Protein AF-W2N968-F1 (afdb_monomer_lite)

pLDDT: mean 76.33, std 20.17, range [34.75, 97.88]

Secondary structure (DSSP, 8-state):
------------------------------TTS-HHHHHHHHHHHHH----SSTT-------SBTTTBSS-HHHHHHHHHHHTT--SS-GGG-

Organism: Phytophthora nicotianae (NCBI:txid4792)

Structure (mmCIF, N/CA/C/O backbone):
data_AF-W2N968-F1
#
_entry.id   AF-W2N968-F1
#
loop_
_atom_site.group_PDB
_atom_site.id
_atom_site.type_symbol
_atom_site.label_atom_id
_atom_site.label_alt_id
_atom_site.label_comp_id
_atom_site.label_asym_id
_atom_site.label_entity_id
_atom_site.label_seq_id
_atom_site.pdbx_PDB_ins_code
_atom_site.Cartn_x
_atom_site.Cartn_y
_atom_site.Cartn_z
_atom_site.occupancy
_atom_site.B_iso_or_equiv
_atom_site.auth_seq_id
_atom_site.auth_comp_id
_atom_site.auth_asym_id
_atom_site.auth_atom_id
_atom_site.pdbx_PDB_model_num
ATOM 1 N N . MET A 1 1 ? 26.308 43.406 70.926 1.00 42.47 1 MET A N 1
ATOM 2 C CA . MET A 1 1 ? 26.415 42.222 70.045 1.00 42.47 1 MET A CA 1
ATOM 3 C C . MET A 1 1 ? 25.011 41.750 69.704 1.00 42.47 1 MET A C 1
ATOM 5 O O . MET A 1 1 ? 24.332 41.218 70.573 1.00 42.47 1 MET A O 1
ATOM 9 N N . ALA A 1 2 ? 24.545 42.048 68.491 1.00 34.75 2 ALA A N 1
ATOM 10 C CA . ALA A 1 2 ? 23.210 41.689 68.021 1.00 34.75 2 ALA A CA 1
ATOM 11 C C . ALA A 1 2 ? 23.147 40.189 67.696 1.00 34.75 2 ALA A C 1
ATOM 13 O O . ALA A 1 2 ? 24.020 39.665 67.006 1.00 34.75 2 ALA A O 1
ATOM 14 N N . ARG A 1 3 ? 22.132 39.498 68.220 1.00 39.69 3 ARG A N 1
ATOM 15 C CA . ARG A 1 3 ? 21.845 38.092 67.920 1.00 39.69 3 ARG A CA 1
ATOM 16 C C . ARG A 1 3 ? 20.950 38.042 66.685 1.00 39.69 3 ARG A C 1
ATOM 18 O O . ARG A 1 3 ? 19.823 38.523 66.728 1.00 39.69 3 ARG A O 1
ATOM 25 N N . VAL A 1 4 ? 21.475 37.504 65.588 1.00 39.22 4 VAL A N 1
ATOM 26 C CA . VAL A 1 4 ? 20.730 37.291 64.342 1.00 39.22 4 VAL A CA 1
ATOM 27 C C . VAL A 1 4 ? 19.889 36.027 64.508 1.00 39.22 4 VAL A C 1
ATOM 29 O O . VAL A 1 4 ? 20.433 34.939 64.673 1.00 39.22 4 VAL A O 1
ATOM 32 N N . PHE A 1 5 ? 18.565 36.175 64.499 1.00 42.12 5 PHE A N 1
ATOM 33 C CA . PHE A 1 5 ? 17.632 35.055 64.426 1.00 42.12 5 PHE A CA 1
ATOM 34 C C . PHE A 1 5 ? 17.492 34.627 62.962 1.00 42.12 5 PHE A C 1
ATOM 36 O O . PHE A 1 5 ? 16.920 35.350 62.149 1.00 42.12 5 PHE A O 1
ATOM 43 N N . THR A 1 6 ? 18.022 33.460 62.611 1.00 45.62 6 THR A N 1
ATOM 44 C CA . THR A 1 6 ? 17.783 32.823 61.313 1.00 45.62 6 THR A CA 1
ATOM 45 C C . THR A 1 6 ? 16.411 32.146 61.332 1.00 45.62 6 THR A C 1
ATOM 47 O O . THR A 1 6 ? 16.208 31.138 62.001 1.00 45.62 6 THR A O 1
ATOM 50 N N . SER A 1 7 ? 15.444 32.716 60.609 1.00 44.28 7 SER A N 1
ATOM 51 C CA . SER A 1 7 ? 14.147 32.073 60.363 1.00 44.28 7 SER A CA 1
ATOM 52 C C . SER A 1 7 ? 14.297 31.045 59.242 1.00 44.28 7 SER A C 1
ATOM 54 O O . SER A 1 7 ? 14.569 31.412 58.101 1.00 44.28 7 SER A O 1
ATOM 56 N N . ALA A 1 8 ? 14.130 29.761 59.558 1.00 46.06 8 ALA A N 1
ATOM 57 C CA . ALA A 1 8 ? 14.005 28.708 58.556 1.00 46.06 8 ALA A CA 1
ATOM 58 C C . ALA A 1 8 ? 12.551 28.666 58.063 1.00 46.06 8 ALA A C 1
ATOM 60 O O . ALA A 1 8 ? 11.643 28.310 58.812 1.00 46.06 8 ALA A O 1
ATOM 61 N N . VAL A 1 9 ? 12.323 29.054 56.808 1.00 48.62 9 VAL A N 1
ATOM 62 C CA . VAL A 1 9 ? 11.026 28.894 56.140 1.00 48.62 9 VAL A CA 1
ATOM 63 C C . VAL A 1 9 ? 10.902 27.432 55.710 1.00 48.62 9 VAL A C 1
ATOM 65 O O . VAL A 1 9 ? 11.589 26.990 54.793 1.00 48.62 9 VAL A O 1
ATOM 68 N N . LEU A 1 10 ? 10.042 26.670 56.388 1.00 42.94 10 LEU A N 1
ATOM 69 C CA . LEU A 1 10 ? 9.617 25.348 55.928 1.00 42.94 10 LEU A CA 1
ATOM 70 C C . LEU A 1 10 ? 8.666 25.526 54.741 1.00 42.94 10 LEU A C 1
ATOM 72 O O . LEU A 1 10 ? 7.521 25.942 54.903 1.00 42.94 10 LEU A O 1
ATOM 76 N N . LEU A 1 11 ? 9.151 25.208 53.542 1.00 39.72 11 LEU A N 1
ATOM 77 C CA . LEU A 1 11 ? 8.331 25.123 52.342 1.00 39.72 11 LEU A CA 1
ATOM 78 C C . LEU A 1 11 ? 7.613 23.764 52.353 1.00 39.72 11 LEU A C 1
ATOM 80 O O . LEU A 1 11 ? 8.181 22.744 51.968 1.00 39.72 11 LEU A O 1
ATOM 84 N N . THR A 1 12 ? 6.376 23.715 52.842 1.00 52.53 12 THR A N 1
ATOM 85 C CA . THR A 1 12 ? 5.537 22.519 52.701 1.00 52.53 12 THR A CA 1
ATOM 86 C C . THR A 1 12 ? 5.033 22.444 51.266 1.00 52.53 12 THR A C 1
ATOM 88 O O . THR A 1 12 ? 4.094 23.146 50.897 1.00 52.53 12 THR A O 1
ATOM 91 N N . ALA A 1 13 ? 5.672 21.609 50.448 1.00 53.03 13 ALA A N 1
ATOM 92 C CA . ALA A 1 13 ? 5.159 21.237 49.139 1.00 53.03 13 ALA A CA 1
ATOM 93 C C . ALA A 1 13 ? 3.908 20.367 49.327 1.00 53.03 13 ALA A C 1
ATOM 95 O O . ALA A 1 13 ? 3.992 19.185 49.660 1.00 53.03 13 ALA A O 1
ATOM 96 N N . SER A 1 14 ? 2.733 20.960 49.150 1.00 55.31 14 SER A N 1
ATOM 97 C CA . SER A 1 14 ? 1.484 20.225 49.000 1.00 55.31 14 SER A CA 1
ATOM 98 C C . SER A 1 14 ? 1.529 19.475 47.669 1.00 55.31 14 SER A C 1
ATOM 100 O O . SER A 1 14 ? 1.363 20.058 46.599 1.00 55.31 14 SER A O 1
ATOM 102 N N . ILE A 1 15 ? 1.778 18.167 47.732 1.00 52.12 15 ILE A N 1
ATOM 103 C CA . ILE A 1 15 ? 1.597 17.267 46.595 1.00 52.12 15 ILE A CA 1
ATOM 104 C C . ILE A 1 15 ? 0.090 17.197 46.353 1.00 52.12 15 ILE A C 1
ATOM 106 O O . ILE A 1 15 ? -0.631 16.470 47.034 1.00 52.12 15 ILE A O 1
ATOM 110 N N . VAL A 1 16 ? -0.405 18.003 45.416 1.00 51.25 16 VAL A N 1
ATOM 111 C CA . VAL A 1 16 ? -1.745 17.815 44.869 1.00 51.25 16 VAL A CA 1
ATOM 112 C C . VAL A 1 16 ? -1.683 16.515 44.079 1.00 51.25 16 VAL A C 1
ATOM 114 O O . VAL A 1 16 ? -1.164 16.477 42.965 1.00 51.25 16 VAL A O 1
ATOM 117 N N . SER A 1 17 ? -2.171 15.430 44.675 1.00 54.22 17 SER A N 1
ATOM 118 C CA . SER A 1 17 ? -2.465 14.196 43.959 1.00 54.22 17 SER A CA 1
ATOM 119 C C . SER A 1 17 ? -3.610 14.486 42.995 1.00 54.22 17 SER A C 1
ATOM 121 O O . SER A 1 17 ? -4.782 14.305 43.322 1.00 54.22 17 SER A O 1
ATOM 123 N N . THR A 1 18 ? -3.270 14.999 41.815 1.00 50.41 18 THR A N 1
ATOM 124 C CA . THR A 1 18 ? -4.165 14.935 40.670 1.00 50.41 18 THR A CA 1
ATOM 125 C C . THR A 1 18 ? -4.307 13.457 40.338 1.00 50.41 18 THR A C 1
ATOM 127 O O . THR A 1 18 ? -3.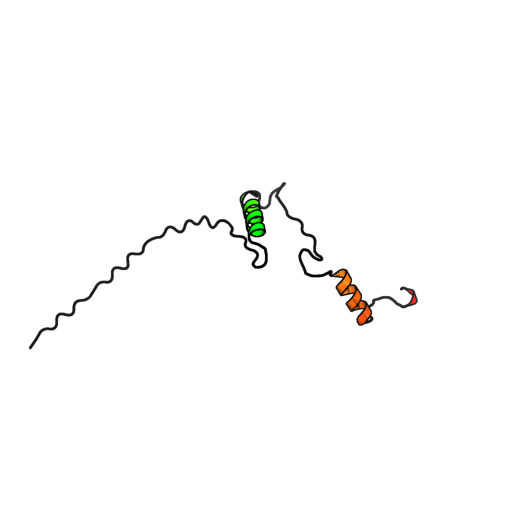369 12.797 39.898 1.00 50.41 18 THR A O 1
ATOM 130 N N . SER A 1 19 ? -5.476 12.896 40.629 1.00 55.59 19 SER A N 1
ATOM 131 C CA . SER A 1 19 ? -5.888 11.642 40.020 1.00 55.59 19 SER A CA 1
ATOM 132 C C . SER A 1 19 ? -5.973 11.904 38.517 1.00 55.59 19 SER A C 1
ATOM 134 O O . SER A 1 19 ? -6.974 12.431 38.031 1.00 55.59 19 SER A O 1
ATOM 136 N N . VAL A 1 20 ? -4.894 11.620 37.785 1.00 47.66 20 VAL A N 1
ATOM 137 C CA . VAL A 1 20 ? -4.951 11.511 36.329 1.00 47.66 20 VAL A CA 1
ATOM 138 C C . VAL A 1 20 ? -5.943 10.394 36.063 1.00 47.66 20 VAL A C 1
ATOM 140 O O . VAL A 1 20 ? -5.686 9.241 36.407 1.00 47.66 20 VAL A O 1
ATOM 143 N N . SER A 1 21 ? -7.108 10.753 35.524 1.00 47.69 21 SER A N 1
ATOM 144 C CA . SER A 1 21 ? -7.998 9.767 34.935 1.00 47.69 21 SER A CA 1
ATOM 145 C C . SER A 1 21 ? -7.170 9.022 33.897 1.00 47.69 21 SER A C 1
ATOM 147 O O . SER A 1 21 ? -6.750 9.604 32.901 1.00 47.69 21 SER A O 1
ATOM 149 N N . THR A 1 22 ? -6.889 7.746 34.149 1.00 45.06 22 THR A N 1
ATOM 150 C CA . THR A 1 22 ? -6.238 6.859 33.180 1.00 45.06 22 THR A CA 1
ATOM 151 C C . THR A 1 22 ? -7.196 6.456 32.067 1.00 45.06 22 THR A C 1
ATOM 153 O O . THR A 1 22 ? -6.902 5.523 31.326 1.00 45.06 22 THR A O 1
ATOM 156 N N . ASP A 1 23 ? -8.317 7.164 31.912 1.00 47.97 23 ASP A N 1
ATOM 157 C CA . ASP A 1 23 ? -9.121 7.159 30.700 1.00 47.97 23 ASP A CA 1
ATOM 158 C C . ASP A 1 23 ? -8.341 7.908 29.611 1.00 47.97 23 ASP A C 1
ATOM 160 O O . ASP A 1 23 ? -8.701 8.982 29.131 1.00 47.97 23 ASP A O 1
ATOM 164 N N . THR A 1 24 ? -7.166 7.367 29.285 1.00 50.88 24 THR A N 1
ATOM 165 C CA . THR A 1 24 ? -6.434 7.738 28.087 1.00 50.88 24 THR A CA 1
ATOM 166 C C . THR A 1 24 ? -7.270 7.151 26.968 1.00 50.88 24 THR A C 1
ATOM 168 O O . THR A 1 24 ? -7.018 6.035 26.521 1.00 50.88 24 THR A O 1
ATOM 171 N N . ALA A 1 25 ? -8.339 7.860 26.589 1.00 56.47 25 ALA A N 1
ATOM 172 C CA . ALA A 1 25 ? -9.062 7.593 25.362 1.00 56.47 25 ALA A CA 1
ATOM 173 C C . ALA A 1 25 ? -7.981 7.392 24.307 1.00 56.47 25 ALA A C 1
ATOM 175 O O . ALA A 1 25 ? -7.138 8.276 24.158 1.00 56.47 25 ALA A O 1
ATOM 176 N N . ASN A 1 26 ? -7.917 6.195 23.719 1.00 53.94 26 ASN A N 1
ATOM 177 C CA . ASN A 1 26 ? -6.873 5.793 22.784 1.00 53.94 26 ASN A CA 1
ATOM 178 C C . ASN A 1 26 ? -6.811 6.830 21.658 1.00 53.94 26 ASN A C 1
ATOM 180 O O . ASN A 1 26 ? -7.555 6.752 20.683 1.00 53.94 26 ASN A O 1
ATOM 184 N N . TYR A 1 27 ? -5.982 7.856 21.845 1.00 57.44 27 TYR A N 1
ATOM 185 C CA . TYR A 1 27 ? -5.983 9.040 21.009 1.00 57.44 27 TYR A CA 1
ATOM 186 C C . TYR A 1 27 ? -5.106 8.717 19.816 1.00 57.44 27 TYR A C 1
ATOM 188 O O . TYR A 1 27 ? -3.902 8.964 19.802 1.00 57.44 27 TYR A O 1
ATOM 196 N N . PHE A 1 28 ? -5.719 8.051 18.844 1.00 63.88 28 PHE A N 1
ATOM 197 C CA . PHE A 1 28 ? -5.111 7.822 17.554 1.00 63.88 28 PHE A CA 1
ATOM 198 C C . PHE A 1 28 ? -5.158 9.135 16.775 1.00 63.88 28 PHE A C 1
ATOM 200 O O . PHE A 1 28 ? -6.228 9.582 16.363 1.00 63.88 28 PHE A O 1
ATOM 207 N N . VAL A 1 29 ? -3.995 9.759 16.594 1.00 68.00 29 VAL A N 1
ATOM 208 C CA . VAL A 1 29 ? -3.829 10.883 15.672 1.00 68.00 29 VAL A CA 1
ATOM 209 C C . VAL A 1 29 ? -2.784 10.523 14.653 1.00 68.00 29 VAL A C 1
ATOM 211 O O . VAL A 1 29 ? -1.620 10.304 14.982 1.00 68.00 29 VAL A O 1
ATOM 214 N N . THR A 1 30 ? -3.212 10.513 13.400 1.00 76.06 30 THR A N 1
ATOM 215 C CA . THR A 1 30 ? -2.303 10.524 12.261 1.00 76.06 30 THR A CA 1
ATOM 216 C C . THR A 1 30 ? -1.897 11.973 11.969 1.00 76.06 30 THR A C 1
ATOM 218 O O . THR A 1 30 ? -2.781 12.768 11.648 1.00 76.06 30 THR A O 1
ATOM 221 N N . PRO A 1 31 ? -0.599 12.340 12.088 1.00 76.62 31 PRO A N 1
ATOM 222 C CA . PRO A 1 31 ? -0.127 13.731 12.005 1.00 76.62 31 PRO A CA 1
ATOM 223 C C . PRO A 1 31 ? -0.487 14.486 10.718 1.00 76.62 31 PRO A C 1
ATOM 225 O O . PRO A 1 31 ? -0.501 15.711 10.720 1.00 76.62 31 PRO A O 1
ATOM 228 N N . GLU A 1 32 ? -0.766 13.769 9.629 1.00 85.31 32 GLU A N 1
ATOM 229 C CA . GLU A 1 32 ? -1.071 14.345 8.313 1.00 85.31 32 GLU A CA 1
ATOM 230 C C . GLU A 1 32 ? -2.542 14.175 7.905 1.00 85.31 32 GLU A C 1
ATOM 232 O O . GLU A 1 32 ? -2.969 14.718 6.885 1.00 85.31 32 GLU A O 1
ATOM 237 N N . ALA A 1 33 ? -3.340 13.436 8.682 1.00 87.56 33 ALA A N 1
ATOM 238 C CA . ALA A 1 33 ? -4.753 13.288 8.371 1.00 87.56 33 ALA A CA 1
ATOM 239 C C . ALA A 1 33 ? -5.544 14.503 8.876 1.00 87.56 33 ALA A C 1
ATOM 241 O O . ALA A 1 33 ? -5.295 14.975 9.988 1.00 87.56 33 ALA A O 1
ATOM 242 N N . PRO A 1 34 ? -6.550 14.969 8.118 1.00 91.06 34 PRO A N 1
ATOM 243 C CA . PRO A 1 34 ? -7.479 15.980 8.601 1.00 91.06 34 PRO A CA 1
ATOM 244 C C . PRO A 1 34 ? -8.165 15.569 9.911 1.00 91.06 34 PRO A C 1
ATOM 246 O O . PRO A 1 34 ? -8.488 14.395 10.106 1.00 91.06 34 PRO A O 1
ATOM 249 N N . ASP A 1 35 ? -8.481 16.545 10.765 1.00 88.88 35 ASP A N 1
ATOM 250 C CA . ASP A 1 35 ? -9.099 16.309 12.080 1.00 88.88 35 ASP A CA 1
ATOM 251 C C . ASP A 1 35 ? -10.372 15.453 12.008 1.00 88.88 35 ASP A C 1
ATOM 253 O O . ASP A 1 35 ? -10.572 14.569 12.840 1.00 88.88 35 ASP A O 1
ATOM 257 N N . TYR A 1 36 ? -11.198 15.642 10.972 1.00 90.12 36 TYR A N 1
ATOM 258 C CA . TYR A 1 36 ? -12.429 14.867 10.793 1.00 90.12 36 TYR A CA 1
ATOM 259 C C . TYR A 1 36 ? -12.167 13.368 10.560 1.00 90.12 36 TYR A C 1
ATOM 261 O O . TYR A 1 36 ? -12.959 12.535 10.998 1.00 90.12 36 TYR A O 1
ATOM 269 N N . ASN A 1 37 ? -11.046 12.999 9.927 1.00 90.75 37 ASN A N 1
ATOM 270 C CA . ASN A 1 37 ? -10.660 11.594 9.760 1.00 90.75 37 ASN A CA 1
ATOM 271 C C . ASN A 1 37 ? -10.221 10.991 11.094 1.00 90.75 37 ASN A C 1
ATOM 273 O O . ASN A 1 37 ? -10.666 9.899 11.452 1.00 90.75 37 ASN A O 1
ATOM 277 N N . ASN A 1 38 ? -9.391 11.718 11.847 1.00 87.56 38 ASN A N 1
ATOM 278 C CA . ASN A 1 38 ? -8.947 11.292 13.174 1.00 87.56 38 ASN A CA 1
ATOM 279 C C . ASN A 1 38 ? -10.150 11.095 14.120 1.00 87.56 38 ASN A C 1
ATOM 281 O O . ASN A 1 38 ? -10.207 10.104 14.848 1.00 87.56 38 ASN A O 1
ATOM 285 N N . GLU A 1 39 ? -11.157 11.975 14.061 1.00 87.69 39 GLU A N 1
ATOM 286 C CA . GLU A 1 39 ? -12.388 11.848 14.852 1.00 87.69 39 GLU A CA 1
ATOM 287 C C . GLU A 1 39 ? -13.173 10.570 14.512 1.00 87.69 39 GLU A C 1
ATOM 289 O O . GLU A 1 39 ? -13.605 9.842 15.411 1.00 87.69 39 GLU A O 1
ATOM 294 N N . VAL A 1 40 ? -13.348 10.268 13.222 1.00 89.75 40 VAL A N 1
ATOM 295 C CA . VAL A 1 40 ? -14.073 9.069 12.770 1.00 89.75 40 VAL A CA 1
ATOM 296 C C . VAL A 1 40 ? -13.344 7.791 13.181 1.00 89.75 40 VAL A C 1
ATOM 298 O O . VAL A 1 40 ? -13.977 6.868 13.698 1.00 89.75 40 VAL A O 1
ATOM 301 N N . VAL A 1 41 ? -12.021 7.734 13.008 1.00 87.88 41 VAL A N 1
ATOM 302 C CA . VAL A 1 41 ? -11.215 6.568 13.404 1.00 87.88 41 VAL A CA 1
ATOM 303 C C . VAL A 1 41 ? -11.239 6.379 14.919 1.00 87.88 41 VAL A C 1
ATOM 305 O O . VAL A 1 41 ? -11.440 5.262 15.387 1.00 87.88 41 VAL A O 1
ATOM 308 N N . SER A 1 42 ? -11.120 7.457 15.696 1.00 85.19 42 SER A N 1
ATOM 309 C CA . SER A 1 42 ? -11.223 7.401 17.158 1.00 85.19 42 SER A CA 1
ATOM 310 C C . SER A 1 42 ? -12.573 6.831 17.613 1.00 85.19 42 SER A C 1
ATOM 312 O O . SER A 1 42 ? -12.625 5.914 18.436 1.00 85.19 42 SER A O 1
ATOM 314 N N . LYS A 1 43 ? -13.678 7.279 16.997 1.00 86.94 43 LYS A N 1
ATOM 315 C CA . LYS A 1 43 ? -15.019 6.727 17.245 1.00 86.94 43 LYS A CA 1
ATOM 316 C C . LYS A 1 43 ? -15.116 5.249 16.876 1.00 86.94 43 LYS A C 1
ATOM 318 O O . LYS A 1 43 ? -15.707 4.487 17.637 1.00 86.94 43 LYS A O 1
ATOM 323 N N . LEU A 1 44 ? -14.547 4.830 15.745 1.00 87.25 44 LEU A N 1
ATOM 324 C CA . LEU A 1 44 ? -14.520 3.421 15.351 1.00 87.25 44 LEU A CA 1
ATOM 325 C C . LEU A 1 44 ? -13.781 2.576 16.397 1.00 87.25 44 LEU A C 1
ATOM 327 O O . LEU A 1 44 ? -14.339 1.605 16.899 1.00 87.25 44 LEU A O 1
ATOM 331 N N . LEU A 1 45 ? -12.562 2.975 16.768 1.00 83.81 45 LEU A N 1
ATOM 332 C CA . LEU A 1 45 ? -11.722 2.244 17.719 1.00 83.81 45 LEU A CA 1
ATOM 333 C C . LEU A 1 45 ? -12.346 2.158 19.118 1.00 83.81 45 LEU A C 1
ATOM 335 O O . LEU A 1 45 ? -12.222 1.126 19.768 1.00 83.81 45 LEU A O 1
ATOM 339 N N . ALA A 1 46 ? -13.069 3.190 19.560 1.00 83.62 46 ALA A N 1
ATOM 340 C CA . ALA A 1 46 ? -13.805 3.166 20.825 1.00 83.62 46 ALA A CA 1
ATOM 341 C C . ALA A 1 46 ? -14.986 2.171 20.843 1.00 83.62 46 ALA A C 1
ATOM 343 O O . ALA A 1 46 ? -15.469 1.827 21.918 1.00 83.62 46 ALA A O 1
ATOM 344 N N . ASN A 1 47 ? -15.468 1.725 19.676 1.00 82.56 47 ASN A N 1
ATOM 345 C CA . ASN A 1 47 ? -16.596 0.793 19.548 1.00 82.56 47 ASN A CA 1
ATOM 346 C C . ASN A 1 47 ? -16.172 -0.637 19.165 1.00 82.56 47 ASN A C 1
ATOM 348 O O . ASN A 1 47 ? -17.010 -1.542 19.144 1.00 82.56 47 ASN A O 1
ATOM 352 N N . VAL A 1 48 ? -14.893 -0.863 18.856 1.00 81.25 48 VAL A N 1
ATOM 353 C CA . VAL A 1 48 ? -14.365 -2.194 18.543 1.00 81.25 48 VAL A CA 1
ATOM 354 C C . VAL A 1 48 ? -13.871 -2.851 19.832 1.00 81.25 48 VAL A C 1
ATOM 356 O O . VAL A 1 48 ? -12.812 -2.522 20.354 1.00 81.25 48 VAL A O 1
ATOM 359 N N . ASN A 1 49 ? -14.647 -3.814 20.337 1.00 68.50 49 ASN A N 1
ATOM 360 C CA . ASN A 1 49 ? -14.437 -4.414 21.664 1.00 68.50 49 ASN A CA 1
ATOM 361 C C . ASN A 1 49 ? -13.792 -5.812 21.624 1.00 68.50 49 ASN A C 1
ATOM 363 O O . ASN A 1 49 ? -13.667 -6.466 22.659 1.00 68.50 49 ASN A O 1
AT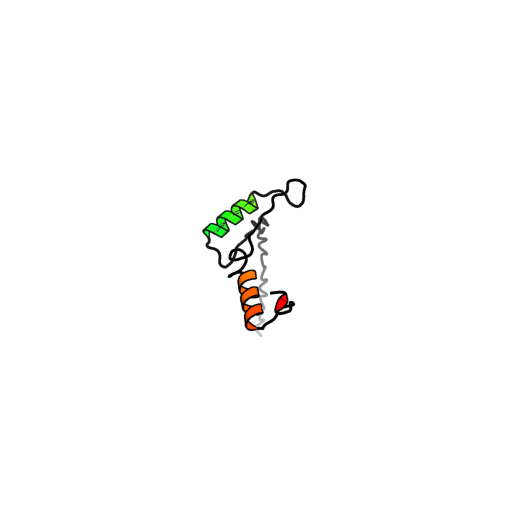OM 367 N N . SER A 1 50 ? -13.415 -6.308 20.442 1.00 65.25 50 SER A N 1
ATOM 368 C CA . SER A 1 50 ? -12.808 -7.630 20.280 1.00 65.25 50 SER A CA 1
ATOM 369 C C . SER A 1 50 ? -11.314 -7.499 20.009 1.00 65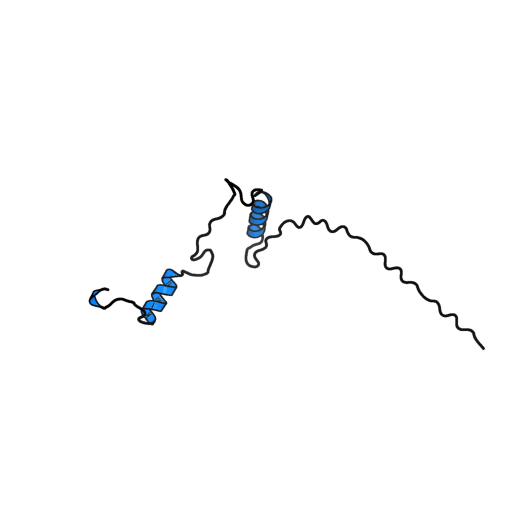.25 50 SER A C 1
ATOM 371 O O . SER A 1 50 ? -10.932 -6.968 18.972 1.00 65.25 50 SER A O 1
ATOM 373 N N . LEU A 1 51 ? -10.489 -8.024 20.912 1.00 61.5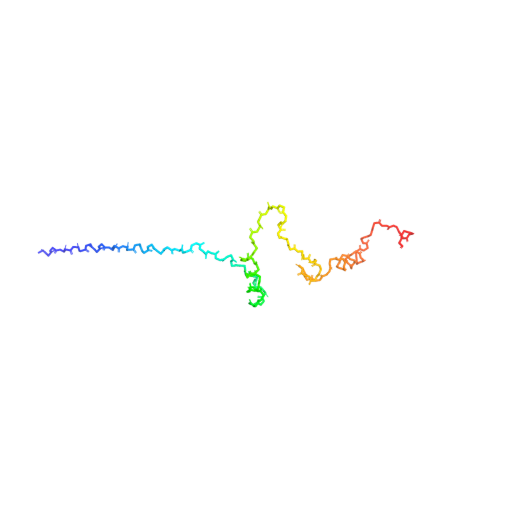6 51 LEU A N 1
ATOM 374 C CA . LEU A 1 51 ? -9.072 -8.274 20.664 1.00 61.56 51 LEU A CA 1
ATOM 375 C C . LEU A 1 51 ? -8.848 -9.793 20.671 1.00 61.56 51 LEU A C 1
ATOM 377 O O . LEU A 1 51 ? -9.163 -10.461 21.656 1.00 61.56 51 LEU A O 1
ATOM 381 N N . ARG A 1 52 ? -8.304 -10.322 19.576 1.00 62.56 52 ARG A N 1
ATOM 382 C CA . ARG A 1 52 ? -7.727 -11.662 19.390 1.00 62.56 52 ARG A CA 1
ATOM 383 C C . ARG A 1 52 ? -8.631 -12.840 19.753 1.00 62.56 52 ARG A C 1
ATOM 385 O O . ARG A 1 52 ? -8.239 -13.682 20.553 1.00 62.56 52 ARG A O 1
ATOM 392 N N . ASN A 1 53 ? -9.818 -12.924 19.143 1.00 68.81 53 ASN A N 1
ATOM 393 C CA . ASN A 1 53 ? -10.754 -14.051 19.294 1.00 68.81 53 ASN A CA 1
ATOM 394 C C . ASN A 1 53 ? -11.475 -14.389 17.975 1.00 68.81 53 ASN A C 1
ATOM 396 O O . ASN A 1 53 ? -11.488 -13.597 17.036 1.00 68.81 53 ASN A O 1
ATOM 400 N N . THR A 1 54 ? -12.118 -15.558 17.897 1.00 74.19 54 THR A N 1
ATOM 401 C CA . THR A 1 54 ? -12.980 -15.916 16.757 1.00 74.19 54 THR A CA 1
ATOM 402 C C . THR A 1 54 ? -14.070 -14.856 16.556 1.00 74.19 54 THR A C 1
ATOM 404 O O . THR A 1 54 ? -14.834 -14.584 17.480 1.00 74.19 54 THR A O 1
ATOM 407 N N . GLY A 1 55 ? -14.151 -14.279 15.353 1.00 73.62 55 GLY A N 1
ATOM 408 C CA . GLY A 1 55 ? -15.072 -13.176 15.043 1.00 73.62 55 GLY A CA 1
ATOM 409 C C . GLY A 1 55 ? -14.521 -11.777 15.347 1.0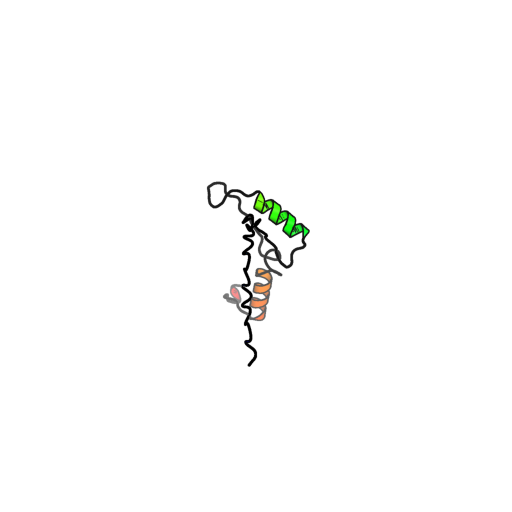0 73.62 55 GLY A C 1
ATOM 410 O O . GLY A 1 55 ? -15.296 -10.825 15.387 1.00 73.62 55 GLY A O 1
ATOM 411 N N . GLU A 1 56 ? -13.212 -11.645 15.577 1.00 81.56 56 GLU A N 1
ATOM 412 C CA . GLU A 1 56 ? -12.550 -10.355 15.777 1.00 81.56 56 GLU A CA 1
ATOM 413 C C . GLU A 1 56 ? -12.670 -9.427 14.558 1.00 81.56 56 GLU A C 1
ATOM 415 O O . GLU A 1 56 ? -12.556 -9.848 13.404 1.00 81.56 56 GLU A O 1
ATOM 420 N N . ALA A 1 57 ? -12.863 -8.139 14.844 1.00 83.81 57 ALA A N 1
ATOM 421 C CA . ALA A 1 57 ? -12.804 -7.081 13.851 1.00 83.81 57 ALA A CA 1
ATOM 422 C C . ALA A 1 57 ? -11.379 -6.910 13.303 1.00 83.81 57 ALA A C 1
ATOM 424 O O . ALA A 1 57 ? -10.424 -6.717 14.051 1.00 83.81 57 ALA A O 1
ATOM 425 N N . TYR A 1 58 ? -11.253 -6.909 11.981 1.00 86.19 58 TYR A N 1
ATOM 426 C CA . TYR A 1 58 ? -10.008 -6.623 11.279 1.00 86.19 58 TYR A CA 1
ATOM 427 C C . TYR A 1 58 ? -10.232 -5.504 10.261 1.00 86.19 58 TYR A C 1
ATOM 429 O O . TYR A 1 58 ? -11.349 -5.290 9.788 1.00 86.19 58 TYR A O 1
ATOM 437 N N . ALA A 1 59 ? -9.160 -4.793 9.922 1.00 89.19 59 ALA A N 1
ATOM 438 C CA . ALA A 1 59 ? -9.148 -3.805 8.853 1.00 89.19 59 ALA A CA 1
ATOM 439 C C . ALA A 1 59 ? -8.259 -4.305 7.711 1.00 89.19 59 ALA A C 1
ATOM 441 O O . ALA A 1 59 ? -7.244 -4.963 7.946 1.00 89.19 59 ALA A O 1
ATOM 442 N N . VAL A 1 60 ? -8.651 -3.994 6.480 1.00 93.94 60 VAL A N 1
ATOM 443 C CA . VAL A 1 60 ? -7.881 -4.296 5.272 1.00 93.94 60 VAL A CA 1
ATOM 444 C C . VAL A 1 60 ? -7.605 -2.979 4.575 1.00 93.94 60 VAL A C 1
ATOM 446 O O . VAL A 1 60 ? -8.512 -2.162 4.418 1.00 93.94 60 VAL A O 1
ATOM 449 N N . PHE A 1 61 ? -6.360 -2.792 4.166 1.00 96.38 61 PHE A N 1
ATOM 450 C CA . PHE A 1 61 ? -5.926 -1.635 3.405 1.00 96.38 61 PHE A CA 1
ATOM 451 C C . PHE A 1 61 ? -5.317 -2.124 2.101 1.00 96.38 61 PHE A C 1
ATOM 453 O O . PHE A 1 61 ? -4.609 -3.133 2.085 1.00 96.38 61 PHE A O 1
ATOM 460 N N . ASP A 1 62 ? -5.618 -1.411 1.024 1.00 97.44 62 ASP A N 1
ATOM 461 C CA . ASP A 1 62 ? -4.842 -1.524 -0.203 1.00 97.44 62 ASP A CA 1
ATOM 462 C C . ASP A 1 62 ? -3.433 -0.947 0.020 1.00 97.44 62 ASP A C 1
ATOM 464 O O . ASP A 1 62 ? -3.199 -0.205 0.977 1.00 97.44 62 ASP A O 1
ATOM 468 N N . TRP A 1 63 ? -2.486 -1.303 -0.840 1.00 96.38 63 TRP A N 1
ATOM 469 C CA . TRP A 1 63 ? -1.096 -0.886 -0.709 1.00 96.38 63 TRP A CA 1
ATOM 470 C C . TRP A 1 63 ? -0.804 0.365 -1.536 1.00 96.38 63 TRP A C 1
ATOM 472 O O . TRP A 1 63 ? -0.563 1.445 -0.981 1.00 96.38 63 TRP A O 1
ATOM 482 N N . ASP A 1 64 ? -0.866 0.225 -2.857 1.00 97.00 64 ASP A N 1
ATOM 483 C CA . ASP A 1 64 ? -0.493 1.260 -3.813 1.00 97.00 64 ASP A CA 1
ATOM 484 C C . ASP A 1 64 ? -1.471 2.441 -3.738 1.00 97.00 64 ASP A C 1
ATOM 486 O O . ASP A 1 64 ? -2.689 2.277 -3.700 1.00 97.00 64 ASP A O 1
ATOM 490 N N . ASN A 1 65 ? -0.938 3.662 -3.660 1.00 95.88 65 ASN A N 1
ATOM 491 C CA . ASN A 1 65 ? -1.696 4.907 -3.467 1.00 95.88 65 ASN A CA 1
ATOM 492 C C . ASN A 1 65 ? -2.645 4.947 -2.246 1.00 95.88 65 ASN A C 1
ATOM 494 O O . ASN A 1 65 ? -3.464 5.862 -2.147 1.00 95.88 65 ASN A O 1
ATOM 498 N N . THR A 1 66 ? -2.525 4.003 -1.308 1.00 95.25 66 THR A N 1
ATOM 499 C CA . THR A 1 66 ? -3.314 3.961 -0.065 1.00 95.25 66 THR A CA 1
ATOM 500 C C . THR A 1 66 ? -2.406 3.980 1.161 1.00 95.25 66 THR A C 1
ATOM 502 O O . THR A 1 66 ? -2.478 4.906 1.967 1.00 95.25 66 THR A O 1
ATOM 505 N N . CYS A 1 67 ? -1.519 2.990 1.298 1.00 94.25 67 CYS A N 1
ATOM 506 C CA . CYS A 1 67 ? -0.539 2.920 2.389 1.00 94.25 67 CYS A CA 1
ATOM 507 C C . CYS A 1 67 ? 0.809 3.553 2.031 1.00 94.25 67 CYS A C 1
ATOM 509 O O . CYS A 1 67 ? 1.640 3.775 2.912 1.00 94.25 67 CYS A O 1
ATOM 511 N N . MET A 1 68 ? 1.034 3.842 0.752 1.00 91.44 68 MET A N 1
ATOM 512 C CA . MET A 1 68 ? 2.213 4.545 0.269 1.00 91.44 68 MET A CA 1
ATOM 513 C C . MET A 1 68 ? 1.866 5.461 -0.900 1.00 91.44 68 MET A C 1
ATOM 515 O O . MET A 1 68 ? 0.862 5.274 -1.585 1.00 91.44 68 MET A O 1
ATOM 519 N N . PHE A 1 69 ? 2.729 6.443 -1.149 1.00 93.81 69 PHE A N 1
ATOM 520 C CA . PHE A 1 69 ? 2.655 7.237 -2.367 1.00 93.81 69 PHE A CA 1
ATOM 521 C C . PHE A 1 69 ? 3.201 6.445 -3.554 1.00 93.81 69 PHE A C 1
ATOM 523 O O . PHE A 1 69 ? 4.318 5.928 -3.497 1.00 93.81 69 PHE A O 1
ATOM 530 N N . GLY A 1 70 ? 2.437 6.424 -4.645 1.00 95.69 70 GLY A N 1
ATOM 531 C CA . GLY A 1 70 ? 2.813 5.742 -5.875 1.00 95.69 70 GLY A CA 1
ATOM 532 C C . GLY A 1 70 ? 2.424 4.267 -5.888 1.00 95.69 70 GLY A C 1
ATOM 533 O O . GLY A 1 70 ? 1.608 3.809 -5.090 1.00 95.69 70 GLY A O 1
ATOM 534 N N . ASP A 1 71 ? 3.009 3.553 -6.843 1.00 97.56 71 ASP A N 1
ATOM 535 C CA . ASP A 1 71 ? 2.714 2.154 -7.147 1.00 97.56 71 ASP A CA 1
ATOM 536 C C . ASP A 1 71 ? 4.029 1.369 -7.218 1.00 97.56 71 ASP A C 1
ATOM 538 O O . ASP A 1 71 ? 4.961 1.743 -7.949 1.00 97.56 71 ASP A O 1
ATOM 542 N N . ILE A 1 72 ? 4.130 0.305 -6.422 1.00 96.62 72 ILE A N 1
ATOM 543 C CA . ILE A 1 72 ? 5.350 -0.493 -6.317 1.00 96.62 72 ILE A CA 1
ATOM 544 C C . ILE A 1 72 ? 5.647 -1.255 -7.607 1.00 96.62 72 ILE A C 1
ATOM 546 O O . ILE A 1 72 ? 6.811 -1.379 -7.994 1.00 96.62 72 ILE A O 1
ATOM 550 N N . SER A 1 73 ? 4.615 -1.723 -8.302 1.00 96.69 73 SER A N 1
ATOM 551 C CA . SER A 1 73 ? 4.752 -2.472 -9.549 1.00 96.69 73 SER A CA 1
ATOM 552 C C . SER A 1 73 ? 5.216 -1.553 -10.673 1.00 96.69 73 SER A C 1
ATOM 554 O O . SER A 1 73 ? 6.154 -1.896 -11.392 1.00 96.69 73 SER A O 1
ATOM 556 N N . ALA A 1 74 ? 4.643 -0.352 -10.775 1.00 96.56 74 ALA A N 1
ATOM 557 C CA . ALA A 1 74 ? 5.072 0.660 -11.733 1.00 96.56 74 ALA A CA 1
ATOM 558 C C . ALA A 1 74 ? 6.523 1.090 -11.471 1.00 96.56 74 ALA A C 1
ATOM 560 O O . ALA A 1 74 ? 7.352 1.078 -12.381 1.00 96.56 74 ALA A O 1
ATOM 561 N N . THR A 1 75 ? 6.854 1.401 -10.215 1.00 96.44 75 THR A N 1
ATOM 562 C CA . THR A 1 75 ? 8.216 1.792 -9.817 1.00 96.44 75 THR A CA 1
ATOM 563 C C . THR A 1 75 ? 9.223 0.682 -10.125 1.00 96.44 75 THR A C 1
ATOM 565 O O . THR A 1 75 ? 10.284 0.938 -10.694 1.00 96.44 75 THR A O 1
ATOM 568 N N . SER A 1 76 ? 8.876 -0.567 -9.801 1.00 96.25 76 SER A N 1
ATOM 569 C CA . SER A 1 76 ? 9.708 -1.740 -10.070 1.00 96.25 76 SER A CA 1
ATOM 570 C C . SER A 1 76 ? 9.892 -1.990 -11.567 1.00 96.25 76 SER A C 1
ATOM 572 O O . SER A 1 76 ? 10.992 -2.329 -12.000 1.00 96.25 76 SER A O 1
ATOM 574 N N . MET A 1 77 ? 8.847 -1.803 -12.377 1.00 95.94 77 MET A N 1
ATOM 575 C CA . MET A 1 77 ? 8.927 -1.946 -13.831 1.00 95.94 77 MET A CA 1
ATOM 576 C C . MET A 1 77 ? 9.908 -0.934 -14.426 1.00 95.94 77 MET A C 1
ATOM 578 O O . MET A 1 77 ? 10.822 -1.336 -15.144 1.00 95.94 77 MET A O 1
ATOM 582 N N . PHE A 1 78 ? 9.757 0.356 -14.107 1.00 96.88 78 PHE A N 1
ATOM 583 C CA . PHE A 1 78 ? 10.663 1.389 -14.615 1.00 96.88 78 PHE A CA 1
ATOM 584 C C . PHE A 1 78 ? 12.104 1.123 -14.186 1.00 96.88 78 PHE A C 1
ATOM 586 O O . PHE A 1 78 ? 13.000 1.124 -15.024 1.00 96.88 78 PHE A O 1
ATOM 593 N N . TYR A 1 79 ? 12.321 0.769 -12.916 1.00 97.12 79 TYR A N 1
ATOM 594 C CA . TYR A 1 79 ? 13.652 0.416 -12.435 1.00 97.12 79 TYR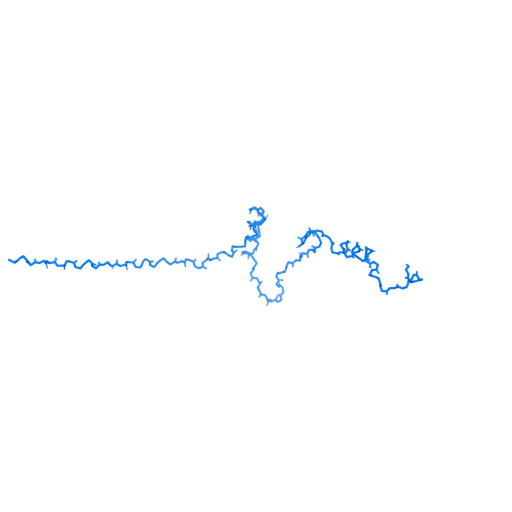 A CA 1
ATOM 595 C C . TYR A 1 79 ? 14.260 -0.770 -13.199 1.00 97.12 79 TYR A C 1
ATOM 597 O O . TYR A 1 79 ? 15.430 -0.728 -13.573 1.00 97.12 79 TYR A O 1
ATOM 605 N N . GLN A 1 80 ? 13.492 -1.830 -13.459 1.00 96.88 80 GLN A N 1
ATOM 606 C CA . GLN A 1 80 ? 13.991 -2.989 -14.203 1.00 96.88 80 GLN A CA 1
ATOM 607 C C . GLN A 1 80 ? 14.345 -2.636 -15.651 1.00 96.88 80 GLN A C 1
ATOM 609 O O . GLN A 1 80 ? 15.413 -3.033 -16.117 1.00 96.88 80 GLN A O 1
ATOM 614 N N . VAL A 1 81 ? 13.498 -1.859 -16.333 1.00 95.38 81 VAL A N 1
ATOM 615 C CA . VAL A 1 81 ? 13.738 -1.398 -17.711 1.00 95.38 81 VAL A CA 1
ATOM 616 C C . VAL A 1 81 ? 14.987 -0.524 -17.786 1.00 95.38 81 VAL A C 1
ATOM 618 O O . VAL A 1 81 ? 15.877 -0.810 -18.586 1.00 95.38 81 VAL A O 1
ATOM 621 N N . ASP A 1 82 ? 15.097 0.478 -16.913 1.00 97.88 82 ASP A N 1
ATOM 622 C CA . ASP A 1 82 ? 16.211 1.433 -16.912 1.00 97.88 82 ASP A CA 1
ATOM 623 C C . ASP A 1 82 ? 17.564 0.766 -16.628 1.00 97.88 82 ASP A C 1
ATOM 625 O O . ASP A 1 82 ? 18.608 1.251 -17.064 1.00 97.88 82 ASP A O 1
ATOM 629 N N . ASN A 1 83 ? 17.557 -0.363 -15.914 1.00 97.12 83 ASN A N 1
ATOM 630 C CA . ASN A 1 83 ? 18.768 -1.079 -15.513 1.00 97.12 83 ASN A CA 1
ATOM 631 C C . ASN A 1 83 ? 19.001 -2.381 -16.295 1.00 97.12 83 ASN A C 1
ATOM 633 O O . ASN A 1 83 ? 19.923 -3.122 -15.954 1.00 97.12 83 ASN A O 1
ATOM 637 N N . LEU A 1 84 ? 18.178 -2.685 -17.309 1.00 93.94 84 LEU A N 1
ATOM 638 C CA . LEU A 1 84 ? 18.170 -3.980 -18.009 1.00 93.94 84 LEU A CA 1
ATOM 639 C C . LEU A 1 84 ? 18.184 -5.173 -17.033 1.00 93.94 84 LEU A C 1
ATOM 641 O O . LEU A 1 84 ? 18.801 -6.209 -17.288 1.00 93.94 84 LEU A O 1
ATOM 645 N N . ASN A 1 85 ? 17.528 -5.012 -15.882 1.00 95.06 85 ASN A N 1
ATOM 646 C CA . ASN A 1 85 ? 17.596 -5.951 -14.771 1.00 95.06 85 ASN A CA 1
ATOM 647 C C . ASN A 1 85 ? 16.520 -7.026 -14.916 1.00 95.06 85 ASN A C 1
ATOM 649 O O . ASN A 1 85 ? 15.550 -7.079 -14.160 1.00 95.06 85 ASN A O 1
ATOM 653 N N . PHE A 1 86 ? 16.708 -7.872 -15.919 1.00 93.50 86 PHE A N 1
ATOM 654 C CA . PHE A 1 86 ? 15.798 -8.947 -16.268 1.00 93.50 86 PHE A CA 1
ATOM 655 C C . PHE A 1 86 ? 16.483 -10.300 -16.134 1.00 93.50 86 PHE A C 1
ATOM 657 O O . PHE A 1 86 ? 17.680 -10.446 -16.379 1.00 93.50 86 PHE A O 1
ATOM 664 N N . ARG A 1 87 ? 15.708 -11.316 -15.750 1.00 93.25 87 ARG A N 1
ATOM 665 C CA . ARG A 1 87 ? 16.192 -12.694 -15.597 1.00 93.25 87 ARG A CA 1
ATOM 666 C C . ARG A 1 87 ? 15.626 -13.613 -16.682 1.00 93.25 87 ARG A C 1
ATOM 668 O O . ARG A 1 87 ? 15.225 -14.734 -16.389 1.00 93.25 87 ARG A O 1
ATOM 675 N N . PHE A 1 88 ? 15.586 -13.111 -17.910 1.00 92.88 88 PHE A N 1
ATOM 676 C CA . PHE A 1 88 ? 15.191 -13.837 -19.116 1.00 92.88 88 PHE A CA 1
ATOM 677 C C . PHE A 1 88 ? 16.127 -13.467 -20.272 1.00 92.88 88 PHE A C 1
ATOM 679 O O . PHE A 1 88 ? 16.722 -12.385 -20.285 1.00 92.88 88 PHE A O 1
ATOM 686 N N . SER A 1 89 ? 16.293 -14.385 -21.219 1.00 92.94 89 SER A N 1
ATOM 687 C CA . SER A 1 89 ? 16.995 -14.134 -22.480 1.00 92.94 89 SER A CA 1
ATOM 688 C C . SER A 1 89 ? 16.097 -13.388 -23.481 1.00 92.94 89 SER A C 1
ATOM 690 O O . SER A 1 89 ? 14.880 -13.377 -23.310 1.00 92.94 89 SER A O 1
ATOM 692 N N . PRO A 1 90 ? 16.655 -12.774 -24.544 1.00 90.38 90 PRO A N 1
ATOM 693 C CA . PRO A 1 90 ? 15.846 -12.089 -25.556 1.00 90.38 90 PRO A CA 1
ATOM 694 C C . PRO A 1 90 ? 14.783 -12.965 -26.234 1.00 90.38 90 PRO A C 1
ATOM 696 O O . PRO A 1 90 ? 13.744 -12.442 -26.612 1.00 90.38 90 PRO A O 1
ATOM 699 N N . ASP A 1 91 ? 15.022 -14.274 -26.370 1.00 96.12 91 ASP A N 1
ATOM 700 C CA . ASP A 1 91 ? 14.065 -15.214 -26.978 1.00 96.12 91 ASP A CA 1
ATOM 701 C C . ASP A 1 91 ? 12.907 -15.588 -26.028 1.00 96.12 91 ASP A C 1
ATOM 703 O O . ASP A 1 91 ? 11.902 -16.149 -26.460 1.00 96.12 91 ASP A O 1
ATOM 707 N N . GLU A 1 92 ? 13.059 -15.314 -24.728 1.00 92.12 92 GLU A N 1
ATOM 708 C CA . GLU A 1 92 ? 12.065 -15.581 -23.679 1.00 92.12 92 GLU A CA 1
ATOM 709 C C . GLU A 1 92 ? 11.216 -14.349 -23.328 1.00 92.12 92 GLU A C 1
ATOM 711 O O . GLU A 1 92 ? 10.320 -14.457 -22.487 1.00 92.12 92 GLU A O 1
ATOM 716 N N . PHE A 1 93 ? 11.514 -13.194 -23.930 1.00 79.81 93 PHE A N 1
ATOM 717 C CA . PHE A 1 93 ? 10.759 -11.955 -23.754 1.00 79.81 93 PHE A CA 1
ATOM 718 C C . PHE A 1 93 ? 9.580 -11.871 -24.728 1.00 79.81 93 PHE A C 1
ATOM 720 O O . PHE A 1 93 ? 8.467 -11.530 -24.265 1.00 79.81 93 PHE A O 1
#

Radius of gyration: 30.99 Å; chains: 1; bounding box: 43×58×97 Å

Foldseek 3Di:
DDDDDDDDDPDPPDPPPPPPPPPPLVQDDDPPDPPVVSVVVSVVVVPQPDDDDVVHDDDDWDDAPTVDDHDPVVVVVVVCVVVVVDPDDPVRD

InterPro domains:
  IPR023214 HAD superfamily [G3DSA:3.40.50.1000] (24-85)

Sequence (93 aa):
MARVFTSAVLLTASIVSTSVSTDTANYFVTPEAPDYNNEVVSKLLANVNSLRNTGEAYAVFDWDNTCMFGDISATSMFYQVDNLNFRFSPDEF